Protein AF-A0A7X9DK32-F1 (afdb_monomer_lite)

Radius of gyration: 22.19 Å; chains: 1; bounding box: 48×18×59 Å

Organism: NCBI:txid2053526

InterPro domains:
  IPR001387 Cro/C1-type, helix-turn-helix domain [PF01381] (3-44)
  IPR001387 Cro/C1-type, helix-turn-helix domain [PS50943] (2-50)
  IPR001387 Cro/C1-type, helix-turn-helix domain [cd00093] (2-44)
  IPR010982 Lambda repressor-like, DNA-binding domain superfamily [G3DSA:1.10.260.40] (1-41)
  IPR010982 Lambda repressor-like, DNA-binding domain superfamily [SSF47413] (2-47)

Sequence (77 aa):
MRLNLSQDRFAKKIGLTGKTISAYENGRCVPPLKVLDKITATYGQPFLSAGVEDKDNLTRKLNLIKQYVCDLEKIIS

Structure (mmCIF, N/CA/C/O backbone):
data_AF-A0A7X9DK32-F1
#
_entry.id   AF-A0A7X9DK32-F1
#
loop_
_atom_site.group_PDB
_atom_site.id
_atom_site.type_symbol
_atom_site.label_atom_id
_atom_site.label_alt_id
_atom_site.label_comp_id
_atom_site.label_asym_id
_atom_site.label_entity_id
_atom_site.label_seq_id
_atom_site.pdbx_PDB_ins_code
_atom_site.Cartn_x
_atom_site.Cartn_y
_atom_site.Cartn_z
_atom_site.occupancy
_atom_site.B_iso_or_equiv
_atom_site.auth_seq_id
_atom_site.auth_comp_id
_atom_site.auth_asym_id
_atom_site.auth_atom_id
_atom_site.pdbx_PDB_model_num
ATOM 1 N N . MET A 1 1 ? 10.571 11.910 -5.157 1.00 51.75 1 MET A N 1
ATOM 2 C CA . MET A 1 1 ? 10.677 10.718 -4.281 1.00 51.75 1 MET A CA 1
ATOM 3 C C . MET A 1 1 ? 12.011 10.757 -3.533 1.00 51.75 1 MET A C 1
ATOM 5 O O . MET A 1 1 ? 13.006 11.086 -4.156 1.00 51.75 1 MET A O 1
ATOM 9 N N . ARG A 1 2 ? 12.031 10.487 -2.215 1.00 47.94 2 ARG A N 1
ATOM 10 C CA . ARG A 1 2 ? 13.184 10.672 -1.291 1.00 47.94 2 ARG A CA 1
ATOM 11 C C . ARG A 1 2 ? 14.178 9.495 -1.204 1.00 47.94 2 ARG A C 1
ATOM 13 O O . ARG A 1 2 ? 15.110 9.556 -0.413 1.00 47.94 2 ARG A O 1
ATOM 20 N N . LEU A 1 3 ? 14.014 8.441 -2.004 1.00 55.16 3 LEU A N 1
ATOM 21 C CA . LEU A 1 3 ? 15.069 7.439 -2.188 1.00 55.16 3 LEU A CA 1
ATOM 22 C C . LEU A 1 3 ? 15.863 7.851 -3.423 1.00 55.16 3 LEU A C 1
ATOM 24 O O . LEU A 1 3 ? 15.264 8.038 -4.476 1.00 55.16 3 LEU A O 1
ATOM 28 N N . ASN A 1 4 ? 17.180 7.984 -3.303 1.00 56.62 4 ASN A N 1
ATOM 29 C CA . ASN A 1 4 ? 18.109 8.403 -4.362 1.00 56.62 4 ASN A CA 1
ATOM 30 C C . ASN A 1 4 ? 18.256 7.349 -5.496 1.00 56.62 4 ASN A C 1
ATOM 32 O O . ASN A 1 4 ? 19.348 7.068 -5.985 1.00 56.62 4 ASN A O 1
ATOM 36 N N . LEU A 1 5 ? 17.162 6.683 -5.869 1.00 64.88 5 LEU A N 1
ATOM 37 C CA . LEU A 1 5 ? 17.072 5.697 -6.935 1.00 64.88 5 LEU A CA 1
ATOM 38 C C . LEU A 1 5 ? 16.571 6.409 -8.190 1.00 64.88 5 LEU A C 1
ATOM 40 O O . LEU A 1 5 ? 15.510 7.030 -8.168 1.00 64.88 5 LEU A O 1
ATOM 44 N N . SER A 1 6 ? 17.307 6.294 -9.296 1.00 81.81 6 SER A N 1
ATOM 45 C CA . SER A 1 6 ? 16.781 6.722 -10.591 1.00 81.81 6 SER A CA 1
ATOM 46 C C . SER A 1 6 ? 15.512 5.932 -10.931 1.00 81.81 6 SER A C 1
ATOM 48 O O . SER A 1 6 ? 15.391 4.757 -10.560 1.00 81.81 6 SER A O 1
ATOM 50 N N . GLN A 1 7 ? 14.585 6.556 -11.666 1.00 77.56 7 GLN A N 1
ATOM 51 C CA . GLN A 1 7 ? 13.352 5.911 -12.139 1.00 77.56 7 GLN A CA 1
ATOM 52 C C . GLN A 1 7 ? 13.648 4.567 -12.816 1.00 77.56 7 GLN A C 1
ATOM 54 O O . GLN A 1 7 ? 12.953 3.591 -12.563 1.00 77.56 7 GLN A O 1
ATOM 59 N N . ASP A 1 8 ? 14.728 4.480 -13.599 1.00 82.31 8 ASP A N 1
ATOM 60 C CA . ASP A 1 8 ? 15.157 3.241 -14.252 1.00 82.31 8 ASP A CA 1
ATOM 61 C C . ASP A 1 8 ? 15.587 2.151 -13.272 1.00 82.31 8 ASP A C 1
ATOM 63 O O . ASP A 1 8 ? 15.261 0.978 -13.459 1.00 82.31 8 ASP A O 1
ATOM 67 N N . ARG A 1 9 ? 16.326 2.511 -12.217 1.00 83.44 9 ARG A N 1
ATOM 68 C CA . ARG A 1 9 ? 16.762 1.547 -11.203 1.00 83.44 9 ARG A CA 1
ATOM 69 C C . ARG A 1 9 ? 15.564 1.026 -10.416 1.00 83.44 9 ARG A C 1
ATOM 71 O O . ARG A 1 9 ? 15.481 -0.175 -10.161 1.00 83.44 9 ARG A O 1
ATOM 78 N N . PHE A 1 10 ? 14.636 1.912 -10.062 1.00 84.50 10 PHE A N 1
ATOM 79 C CA . PHE A 1 10 ? 13.404 1.521 -9.389 1.00 84.50 10 PHE A CA 1
ATOM 80 C C . PHE A 1 10 ? 12.522 0.645 -10.285 1.00 84.50 10 PHE A C 1
ATOM 82 O O . PHE A 1 10 ? 12.113 -0.440 -9.874 1.00 84.50 10 PHE A O 1
ATOM 89 N N . ALA A 1 11 ? 12.301 1.063 -11.530 1.00 86.81 11 ALA A N 1
ATOM 90 C CA . ALA A 1 11 ? 11.498 0.325 -12.490 1.00 86.81 11 ALA A CA 1
ATOM 91 C C . ALA A 1 11 ? 12.036 -1.097 -12.689 1.00 86.81 11 ALA A C 1
ATOM 93 O O . ALA A 1 11 ? 11.281 -2.057 -12.541 1.00 86.81 11 ALA A O 1
ATOM 94 N N . LYS A 1 12 ? 13.353 -1.248 -12.896 1.00 87.38 12 LYS A N 1
ATOM 95 C CA . LYS A 1 12 ? 14.005 -2.563 -13.009 1.00 87.38 12 LYS A CA 1
ATOM 96 C C . LYS A 1 12 ? 13.759 -3.441 -11.784 1.00 87.38 12 LYS A C 1
ATOM 98 O O . LYS A 1 12 ? 13.465 -4.621 -11.944 1.00 87.38 12 LYS A O 1
ATOM 103 N N . LYS A 1 13 ? 13.822 -2.876 -10.573 1.00 85.19 13 LYS A N 1
ATOM 104 C CA . LYS A 1 13 ? 13.605 -3.618 -9.320 1.00 85.19 13 LYS A CA 1
ATOM 105 C C . LYS A 1 13 ? 12.195 -4.210 -9.214 1.00 85.19 13 LYS A C 1
ATOM 107 O O . LYS A 1 13 ? 12.045 -5.287 -8.649 1.00 85.19 13 LYS A O 1
ATOM 112 N N . ILE A 1 14 ? 11.181 -3.549 -9.776 1.00 87.25 14 ILE A N 1
ATOM 113 C CA . ILE A 1 14 ? 9.790 -4.038 -9.764 1.00 87.25 14 ILE A CA 1
ATOM 114 C C . ILE A 1 14 ? 9.335 -4.677 -11.090 1.00 87.25 14 ILE A C 1
ATOM 116 O O . ILE A 1 14 ? 8.159 -5.027 -11.240 1.00 87.25 14 ILE A O 1
ATOM 120 N N . GLY A 1 15 ? 10.264 -4.867 -12.035 1.00 87.19 15 GLY A N 1
ATOM 121 C CA . GLY A 1 15 ? 10.016 -5.496 -13.336 1.00 87.19 15 GLY A CA 1
ATOM 122 C C . GLY A 1 15 ? 9.273 -4.608 -14.340 1.00 87.19 15 GLY A C 1
ATOM 123 O O . GLY A 1 15 ? 8.535 -5.120 -15.175 1.00 87.19 15 GLY A O 1
ATOM 124 N N . LEU A 1 16 ? 9.425 -3.286 -14.242 1.00 89.38 16 LEU A N 1
ATOM 125 C CA . LEU A 1 16 ? 8.846 -2.291 -15.148 1.00 89.38 16 LEU A CA 1
ATOM 126 C C . LEU A 1 16 ? 9.936 -1.513 -15.899 1.00 89.38 16 LEU A C 1
ATOM 128 O O . LEU A 1 16 ? 11.127 -1.609 -15.603 1.00 89.38 16 LEU A O 1
ATOM 132 N N . THR A 1 17 ? 9.516 -0.694 -16.865 1.00 88.81 17 THR A N 1
ATOM 133 C CA . THR A 1 17 ? 10.407 0.247 -17.560 1.00 88.81 17 THR A CA 1
ATOM 134 C C . THR A 1 17 ? 10.387 1.621 -16.890 1.00 88.81 17 THR A C 1
ATOM 136 O O . THR A 1 17 ? 9.371 2.014 -16.309 1.00 88.81 17 THR A O 1
ATOM 139 N N . GLY A 1 18 ? 11.475 2.391 -17.005 1.00 87.19 18 GLY A N 1
ATOM 140 C CA . GLY A 1 18 ? 11.514 3.770 -16.502 1.00 87.19 18 GLY A CA 1
ATOM 141 C C . GLY A 1 18 ? 10.426 4.654 -17.118 1.00 87.19 18 GLY A C 1
ATOM 142 O O . GLY A 1 18 ? 9.819 5.463 -16.421 1.00 87.19 18 GLY A O 1
ATOM 143 N N . LYS A 1 19 ? 10.074 4.419 -18.391 1.00 88.62 19 LYS A N 1
ATOM 144 C CA . LYS A 1 19 ? 8.949 5.089 -19.067 1.00 88.62 19 LYS A CA 1
ATOM 145 C C . LYS A 1 19 ? 7.613 4.820 -18.371 1.00 88.62 19 LYS A C 1
ATOM 147 O O . LYS A 1 19 ? 6.819 5.742 -18.213 1.00 88.62 19 LYS A O 1
ATOM 152 N N . THR A 1 20 ? 7.376 3.582 -17.935 1.00 88.12 20 THR A N 1
ATOM 153 C CA . THR A 1 20 ? 6.162 3.200 -17.198 1.00 88.12 20 THR A CA 1
ATOM 154 C C . THR A 1 20 ? 6.071 3.937 -15.860 1.00 88.12 20 THR A C 1
ATOM 156 O O . THR A 1 20 ? 5.025 4.492 -15.544 1.00 88.12 20 THR A O 1
ATOM 159 N N . ILE A 1 21 ? 7.174 4.022 -15.109 1.00 88.56 21 ILE A N 1
ATOM 160 C CA . ILE A 1 21 ? 7.233 4.797 -13.857 1.00 88.56 21 ILE A CA 1
ATOM 161 C C . ILE A 1 21 ? 7.006 6.287 -14.110 1.00 88.56 21 ILE A C 1
ATOM 163 O O . ILE A 1 21 ? 6.176 6.904 -13.449 1.00 88.56 21 ILE A O 1
ATOM 167 N N . SER A 1 22 ? 7.671 6.849 -15.120 1.00 88.00 22 SER A N 1
ATOM 168 C CA . SER A 1 22 ? 7.482 8.243 -15.528 1.00 88.00 22 SER A CA 1
ATOM 169 C C . SER A 1 22 ? 6.030 8.540 -15.923 1.00 88.00 22 SER A C 1
ATOM 171 O O . SER A 1 22 ? 5.527 9.632 -15.665 1.00 88.00 22 SER A O 1
ATOM 173 N N . ALA A 1 23 ? 5.322 7.596 -16.548 1.00 87.62 23 ALA A N 1
ATOM 174 C CA . ALA A 1 23 ? 3.907 7.763 -16.866 1.00 87.62 23 ALA A CA 1
ATOM 175 C C . ALA A 1 23 ? 3.035 7.851 -15.603 1.00 87.62 23 ALA A C 1
ATOM 177 O O . ALA A 1 23 ? 2.139 8.693 -15.567 1.00 87.62 23 ALA A O 1
ATOM 178 N N . TYR A 1 24 ? 3.325 7.047 -14.575 1.00 89.06 24 TYR A N 1
ATOM 179 C CA . TYR A 1 24 ? 2.627 7.110 -13.287 1.00 89.06 24 TYR A CA 1
ATOM 180 C C . TYR A 1 24 ? 2.903 8.420 -12.545 1.00 89.06 24 TYR A C 1
ATOM 182 O O . TYR A 1 24 ? 1.972 9.073 -12.086 1.00 89.06 24 TYR A O 1
ATOM 190 N N . GLU A 1 25 ? 4.166 8.843 -12.469 1.00 81.25 25 GLU A N 1
ATOM 191 C CA . GLU A 1 25 ? 4.558 10.060 -11.743 1.00 81.25 25 GLU A CA 1
ATOM 192 C C . GLU A 1 25 ? 3.991 11.342 -12.363 1.00 81.25 25 GLU A C 1
ATOM 194 O O . GLU A 1 25 ? 3.663 12.279 -11.645 1.00 81.25 25 GLU A O 1
ATOM 199 N N . ASN A 1 26 ? 3.844 11.373 -13.689 1.00 87.12 26 ASN A N 1
ATOM 200 C CA . ASN A 1 26 ? 3.277 12.513 -14.411 1.00 87.12 26 ASN A CA 1
ATOM 201 C C . ASN A 1 26 ? 1.750 12.421 -14.586 1.00 87.12 26 ASN A C 1
ATOM 203 O O . ASN A 1 26 ? 1.184 13.179 -15.369 1.00 87.12 26 ASN A O 1
ATOM 207 N N . GLY A 1 27 ? 1.084 11.454 -13.943 1.00 84.69 27 GLY A N 1
ATOM 208 C CA . GLY A 1 27 ? -0.372 11.288 -14.022 1.00 84.69 27 GLY A CA 1
ATOM 209 C C . GLY A 1 27 ? -0.903 10.885 -15.403 1.00 84.69 27 GLY A C 1
ATOM 210 O O . GLY A 1 27 ? -2.102 10.959 -15.647 1.00 84.69 27 GLY A O 1
ATOM 211 N N . ARG A 1 28 ? -0.034 10.441 -16.320 1.00 88.50 28 ARG A N 1
ATOM 212 C CA . ARG A 1 28 ? -0.425 10.002 -17.673 1.00 88.50 28 ARG A CA 1
ATOM 213 C C . ARG A 1 28 ? -1.064 8.616 -17.679 1.00 88.50 28 ARG A C 1
ATOM 215 O O . ARG A 1 28 ? -1.736 8.254 -18.637 1.00 88.50 28 ARG A O 1
ATOM 222 N N . CYS A 1 29 ? -0.813 7.821 -16.643 1.00 88.19 29 CYS A N 1
ATOM 223 C CA . CYS A 1 29 ? -1.376 6.490 -16.471 1.00 88.19 29 CYS A CA 1
ATOM 224 C C . CYS A 1 29 ? -1.574 6.208 -14.979 1.00 88.19 29 CYS A C 1
ATOM 226 O O . CYS A 1 29 ? -0.766 6.641 -14.159 1.00 88.19 29 CYS A O 1
ATOM 228 N N . VAL A 1 30 ? -2.623 5.464 -14.630 1.00 86.12 30 VAL A N 1
ATOM 229 C CA . VAL A 1 30 ? -2.867 5.021 -13.252 1.00 86.12 30 VAL A CA 1
ATOM 230 C C . VAL A 1 30 ? -2.254 3.628 -13.066 1.00 86.12 30 VAL A C 1
ATOM 232 O O . VAL A 1 30 ? -2.580 2.721 -13.837 1.00 86.12 30 VAL A O 1
ATOM 235 N N . PRO A 1 31 ? -1.368 3.419 -12.074 1.00 86.56 31 PRO A N 1
ATOM 236 C CA . PRO A 1 31 ? -0.801 2.103 -11.809 1.00 86.56 31 PRO A CA 1
ATOM 237 C C . PRO A 1 31 ? -1.880 1.126 -11.308 1.00 86.56 31 PRO A C 1
ATOM 239 O O . PRO A 1 31 ? -2.672 1.480 -10.434 1.00 86.56 31 PRO A O 1
ATOM 242 N N . PRO A 1 32 ? -1.911 -0.125 -11.801 1.00 87.56 32 PRO A N 1
ATOM 243 C CA . PRO A 1 32 ? -2.829 -1.142 -11.292 1.00 87.56 32 PRO A CA 1
ATOM 244 C C . PRO A 1 32 ? -2.447 -1.576 -9.868 1.00 87.56 32 PRO A C 1
ATOM 246 O O . PRO A 1 32 ? -1.278 -1.505 -9.489 1.00 87.56 32 PRO A O 1
ATOM 249 N N . LEU A 1 33 ? -3.404 -2.123 -9.105 1.00 82.50 33 LEU A N 1
ATOM 250 C CA . LEU A 1 33 ? -3.202 -2.554 -7.707 1.00 82.50 33 LEU A CA 1
ATOM 251 C C . LEU A 1 33 ? -1.964 -3.446 -7.517 1.00 82.50 33 LEU A C 1
ATOM 253 O O . LEU A 1 33 ? -1.131 -3.175 -6.663 1.00 82.50 33 LEU A O 1
ATOM 257 N N . LYS A 1 34 ? -1.749 -4.424 -8.405 1.00 82.69 34 LYS A N 1
ATOM 258 C CA . LYS A 1 34 ? -0.563 -5.304 -8.362 1.00 82.69 34 LYS A CA 1
ATOM 259 C C . LYS A 1 34 ? 0.769 -4.549 -8.448 1.00 82.69 34 LYS A C 1
ATOM 261 O O . LYS A 1 34 ? 1.791 -5.020 -7.957 1.00 82.69 34 LYS A O 1
ATOM 266 N N . VAL A 1 35 ? 0.795 -3.416 -9.148 1.00 86.62 35 VAL A N 1
ATOM 267 C CA . VAL A 1 35 ? 1.986 -2.563 -9.263 1.00 86.62 35 VAL A CA 1
ATOM 268 C C . VAL A 1 35 ? 2.136 -1.701 -8.016 1.00 86.62 35 VAL A C 1
ATOM 270 O O . VAL A 1 35 ? 3.255 -1.525 -7.544 1.00 86.62 35 VAL A O 1
ATOM 273 N N . LEU A 1 36 ? 1.030 -1.230 -7.448 1.00 83.94 36 LEU A N 1
ATOM 274 C CA . LEU A 1 36 ? 1.008 -0.508 -6.177 1.00 83.94 36 LEU A CA 1
ATOM 275 C C . LEU A 1 36 ? 1.535 -1.375 -5.025 1.00 83.94 36 LEU A C 1
ATOM 277 O O . LEU A 1 36 ? 2.389 -0.917 -4.265 1.00 83.94 36 LEU A O 1
ATOM 281 N N . ASP A 1 37 ? 1.154 -2.651 -4.969 1.00 82.19 37 ASP A N 1
ATOM 282 C CA . ASP A 1 37 ? 1.694 -3.621 -4.004 1.00 82.19 37 ASP A CA 1
ATOM 283 C C . ASP A 1 37 ? 3.217 -3.771 -4.143 1.00 82.19 37 ASP A C 1
ATOM 285 O O . ASP A 1 37 ? 3.959 -3.746 -3.162 1.00 82.19 37 ASP A O 1
ATOM 289 N N . LYS A 1 38 ? 3.725 -3.852 -5.380 1.00 83.75 38 LYS A N 1
ATOM 290 C CA . LYS A 1 38 ? 5.172 -3.927 -5.647 1.00 83.75 38 LYS A CA 1
ATOM 291 C C . LYS A 1 38 ? 5.913 -2.648 -5.265 1.00 83.75 38 LYS A C 1
ATOM 293 O O . LYS A 1 38 ? 7.025 -2.719 -4.736 1.00 83.75 38 LYS A O 1
ATOM 298 N N . ILE A 1 39 ? 5.325 -1.484 -5.551 1.00 83.69 39 ILE A N 1
ATOM 299 C CA . ILE A 1 39 ? 5.888 -0.182 -5.173 1.00 83.69 39 ILE A CA 1
ATOM 300 C C . ILE A 1 39 ? 6.026 -0.134 -3.650 1.00 83.69 39 ILE A C 1
ATOM 302 O O . ILE A 1 39 ? 7.100 0.147 -3.126 1.00 83.69 39 ILE A O 1
ATOM 306 N N . THR A 1 40 ? 4.975 -0.494 -2.930 1.00 80.62 40 THR A N 1
ATOM 307 C CA . THR A 1 40 ? 4.923 -0.370 -1.471 1.00 80.62 40 THR A CA 1
ATOM 308 C C . THR A 1 40 ? 5.747 -1.401 -0.727 1.00 80.62 40 THR A C 1
ATOM 310 O O . THR A 1 40 ? 6.451 -1.033 0.214 1.00 80.62 40 THR A O 1
ATOM 313 N N . ALA A 1 41 ? 5.828 -2.630 -1.235 1.00 79.81 41 ALA A N 1
ATOM 314 C CA . ALA A 1 41 ? 6.816 -3.608 -0.785 1.00 79.81 41 ALA A CA 1
ATOM 315 C C . ALA A 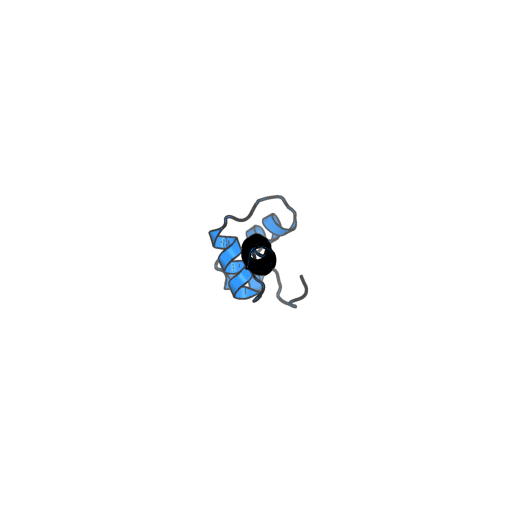1 41 ? 8.264 -3.111 -0.968 1.00 79.81 41 ALA A C 1
ATOM 317 O O . ALA A 1 41 ? 9.138 -3.412 -0.160 1.00 79.81 41 ALA A O 1
ATOM 318 N N . THR A 1 42 ? 8.535 -2.326 -2.017 1.00 78.94 42 THR A N 1
ATOM 319 C CA . THR A 1 42 ? 9.891 -1.838 -2.317 1.00 78.94 42 THR A CA 1
ATOM 320 C C . THR A 1 42 ? 10.287 -0.608 -1.502 1.00 78.94 42 THR A C 1
ATOM 322 O O . THR A 1 42 ? 11.463 -0.466 -1.159 1.00 78.94 42 THR A O 1
ATOM 325 N N . TYR A 1 43 ? 9.333 0.279 -1.210 1.00 73.62 43 TYR A N 1
ATOM 326 C CA . TYR A 1 43 ? 9.545 1.505 -0.432 1.00 73.62 43 TYR A CA 1
ATOM 327 C C . TYR A 1 43 ? 9.268 1.332 1.071 1.00 73.62 43 TYR A C 1
ATOM 329 O O . TYR A 1 43 ? 9.532 2.255 1.837 1.00 73.62 43 TYR A O 1
ATOM 337 N N . GLY A 1 44 ? 8.753 0.174 1.502 1.00 66.94 44 GLY A N 1
ATOM 338 C CA . GLY A 1 44 ? 8.459 -0.114 2.910 1.00 66.94 44 GLY A CA 1
ATOM 339 C C . GLY A 1 44 ? 7.367 0.779 3.505 1.00 66.94 44 GLY A C 1
ATOM 340 O O . GLY A 1 44 ? 7.314 0.958 4.718 1.00 66.94 44 GLY A O 1
ATOM 341 N N . GLN A 1 45 ? 6.530 1.385 2.660 1.00 65.69 45 GLN A N 1
ATOM 342 C CA . GLN A 1 45 ? 5.422 2.243 3.071 1.00 65.69 45 GLN A CA 1
ATOM 343 C C . GLN A 1 45 ? 4.119 1.615 2.587 1.00 65.69 45 GLN A C 1
ATOM 345 O O . GLN A 1 45 ? 4.008 1.392 1.382 1.00 65.69 45 GLN A O 1
ATOM 350 N N . PRO A 1 46 ? 3.150 1.319 3.472 1.00 59.19 46 PRO A N 1
ATOM 351 C CA . PRO A 1 46 ? 1.870 0.741 3.076 1.00 59.19 46 PRO A CA 1
ATOM 352 C C . PRO A 1 46 ? 1.141 1.645 2.075 1.00 59.19 46 PRO A C 1
ATOM 354 O O . PRO A 1 46 ? 1.014 2.845 2.305 1.00 59.19 46 PRO A O 1
ATOM 357 N N . PHE A 1 47 ? 0.643 1.075 0.972 1.00 62.94 47 PHE A N 1
ATOM 358 C CA . PHE A 1 47 ? -0.138 1.834 -0.021 1.00 62.94 47 PHE A CA 1
ATOM 359 C C . PHE A 1 47 ? -1.504 2.232 0.536 1.00 62.94 47 PHE A C 1
ATOM 361 O O . PHE A 1 47 ? -2.031 3.306 0.264 1.00 62.94 47 PHE A O 1
ATOM 368 N N . LEU A 1 48 ? -2.076 1.324 1.322 1.00 57.66 48 LEU A N 1
ATOM 369 C CA . LEU A 1 48 ? -3.394 1.435 1.910 1.00 57.66 48 LEU A CA 1
ATOM 370 C C . LEU A 1 48 ? -3.235 1.771 3.390 1.00 57.66 48 LEU A C 1
ATOM 372 O O . LEU A 1 48 ? -3.103 0.882 4.224 1.00 57.66 48 LEU A O 1
ATOM 376 N N . SER A 1 49 ? -3.277 3.061 3.719 1.00 52.50 49 SER A N 1
ATOM 377 C CA . SER A 1 49 ? -3.646 3.492 5.077 1.00 52.50 49 SER A CA 1
ATOM 378 C C .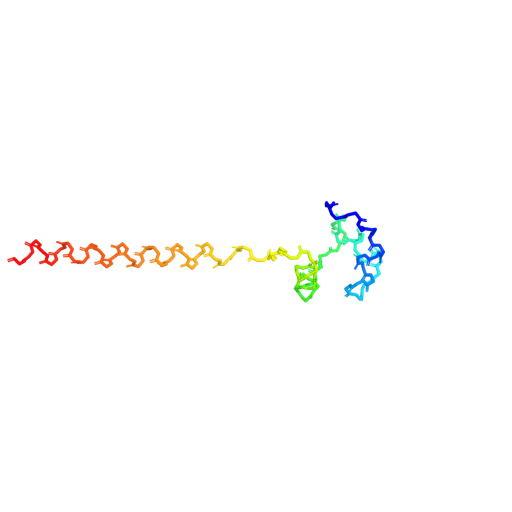 SER A 1 49 ? -5.176 3.54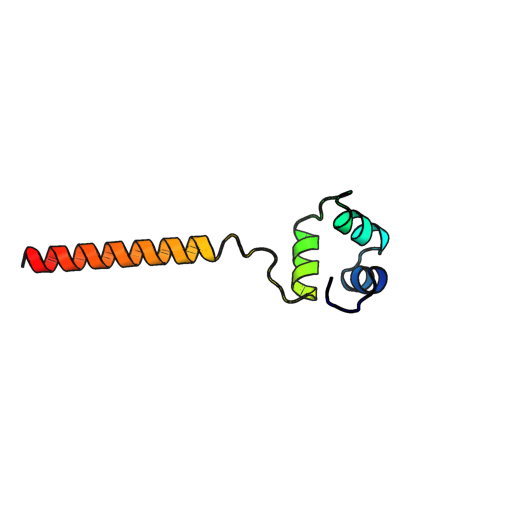3 5.256 1.00 52.50 49 SER A C 1
ATOM 380 O O . SER A 1 49 ? -5.673 3.609 6.376 1.00 52.50 49 SER A O 1
ATOM 382 N N . ALA A 1 50 ? -5.932 3.441 4.154 1.00 49.38 50 ALA A N 1
ATOM 383 C CA . ALA A 1 50 ? -7.379 3.658 4.066 1.00 49.38 50 ALA A CA 1
ATOM 384 C C . ALA A 1 50 ? -8.248 2.468 4.535 1.00 49.38 50 ALA A C 1
ATOM 386 O O . ALA A 1 50 ? -9.295 2.191 3.967 1.00 49.38 50 ALA A O 1
ATOM 387 N N . GLY A 1 51 ? -7.800 1.725 5.546 1.00 51.44 51 GLY A N 1
ATOM 388 C CA . GLY A 1 51 ? -8.589 0.635 6.138 1.00 51.44 51 GLY A CA 1
ATOM 389 C C . GLY A 1 51 ? -8.206 0.291 7.576 1.00 51.44 51 GLY A C 1
ATOM 390 O O . GLY A 1 51 ? -8.964 -0.375 8.279 1.00 51.44 51 GLY A O 1
ATOM 391 N N . VAL A 1 52 ? -7.049 0.773 8.041 1.00 55.78 52 VAL A N 1
ATOM 392 C CA . VAL A 1 52 ? -6.663 0.667 9.453 1.00 55.78 52 VAL A CA 1
ATOM 393 C C . VAL A 1 52 ? -7.433 1.696 10.284 1.00 55.78 52 VAL A C 1
ATOM 395 O O . VAL A 1 52 ? -7.965 1.338 11.332 1.00 55.78 52 VAL A O 1
ATOM 398 N N . GLU A 1 53 ? -7.610 2.925 9.778 1.00 58.19 53 GLU A N 1
ATOM 399 C CA . GLU A 1 53 ? -8.411 3.953 10.463 1.00 58.19 53 GLU A CA 1
ATOM 400 C C . GLU A 1 53 ? -9.868 3.521 10.671 1.00 58.19 53 GLU A C 1
ATOM 402 O O . GLU A 1 53 ? -10.403 3.703 11.765 1.00 58.19 53 GLU A O 1
ATOM 407 N N . ASP A 1 54 ? -10.492 2.883 9.678 1.00 65.25 54 ASP A N 1
ATOM 408 C CA . ASP A 1 54 ? -11.885 2.437 9.782 1.00 65.25 54 ASP A CA 1
ATOM 409 C C . ASP A 1 54 ? -12.058 1.295 10.786 1.00 65.25 54 ASP A C 1
ATOM 411 O O . ASP A 1 54 ? -12.998 1.301 11.588 1.00 65.25 54 ASP A O 1
ATOM 415 N N . LYS A 1 55 ? -11.130 0.330 10.798 1.00 75.50 55 LYS A N 1
ATOM 416 C CA . LYS A 1 55 ? -11.164 -0.790 11.747 1.00 75.50 55 LYS A CA 1
ATOM 417 C C . LYS A 1 55 ? -10.916 -0.320 13.179 1.00 75.50 55 LYS A C 1
ATOM 419 O O . LYS A 1 55 ? -11.618 -0.757 14.097 1.00 75.50 55 LYS A O 1
ATOM 424 N N . ASP A 1 56 ? -9.969 0.591 13.374 1.00 78.12 56 ASP A N 1
ATOM 425 C CA . ASP A 1 56 ? -9.672 1.164 14.687 1.00 78.12 56 ASP A CA 1
ATOM 426 C C . ASP A 1 56 ? -10.825 2.039 15.188 1.00 78.12 56 ASP A C 1
ATOM 428 O O . ASP A 1 56 ? -11.197 1.973 16.362 1.00 78.12 56 ASP A O 1
ATOM 432 N N . ASN A 1 57 ? -11.448 2.822 14.305 1.00 81.12 57 ASN A N 1
ATOM 433 C CA . ASN A 1 57 ? -12.626 3.629 14.621 1.00 81.12 57 ASN A CA 1
ATOM 434 C C . ASN A 1 57 ? -13.816 2.746 15.023 1.00 81.12 57 ASN A C 1
ATOM 436 O O . ASN A 1 57 ? -14.432 2.968 16.068 1.00 81.12 57 ASN A O 1
ATOM 440 N N . LEU A 1 58 ? -14.092 1.690 14.256 1.00 87.00 58 LEU A N 1
ATOM 441 C CA . LEU A 1 58 ? -15.156 0.739 14.574 1.00 87.00 58 LEU A CA 1
ATOM 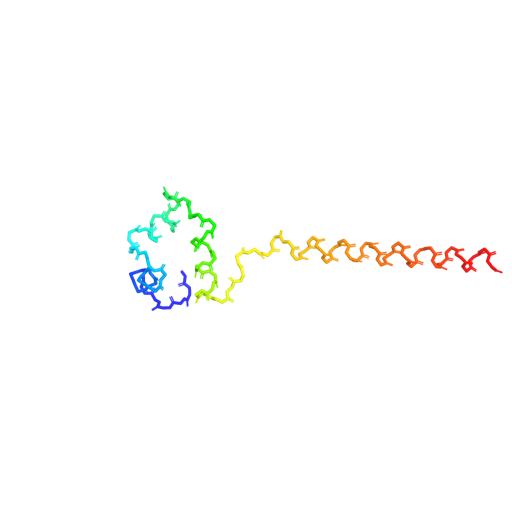442 C C . LEU A 1 58 ? -14.907 0.037 15.915 1.00 87.00 58 LEU A C 1
ATOM 444 O O . LEU A 1 58 ? -15.816 -0.071 16.738 1.00 87.00 58 LEU A O 1
ATOM 448 N N . THR A 1 59 ? -13.665 -0.376 16.170 1.00 90.94 59 THR A N 1
ATOM 449 C CA . THR A 1 59 ? -13.272 -1.019 17.433 1.00 90.94 59 THR A CA 1
ATOM 450 C C . THR A 1 59 ? -13.460 -0.077 18.623 1.00 90.94 59 THR A C 1
ATOM 452 O O . THR A 1 59 ? -14.016 -0.476 19.647 1.00 90.94 59 THR A O 1
ATOM 455 N N . ARG A 1 60 ? -13.074 1.199 18.488 1.00 91.00 60 ARG A N 1
ATOM 456 C CA . ARG A 1 60 ? -13.308 2.224 19.521 1.00 91.00 60 ARG A CA 1
ATOM 457 C C . ARG A 1 60 ? -14.795 2.424 19.797 1.00 91.00 60 ARG A C 1
ATOM 459 O O . ARG A 1 60 ? -15.192 2.430 20.960 1.00 91.00 60 ARG A O 1
ATOM 466 N N . LYS A 1 61 ? -15.619 2.537 18.750 1.00 94.38 61 LYS A N 1
ATOM 467 C CA . LYS A 1 61 ? -17.079 2.676 18.883 1.00 94.38 61 LYS A CA 1
ATOM 468 C C . LYS A 1 61 ? -17.707 1.477 19.594 1.00 94.38 61 LYS A C 1
ATOM 470 O O . LYS A 1 61 ? -18.530 1.667 20.482 1.00 94.38 61 LYS A O 1
ATOM 475 N N . LEU A 1 62 ? -17.287 0.255 19.264 1.00 96.19 62 LEU A N 1
ATOM 476 C CA . LEU A 1 62 ? -17.752 -0.959 19.946 1.00 96.19 62 LEU A CA 1
ATOM 477 C C . LEU A 1 62 ? -17.389 -0.963 21.435 1.00 96.19 62 LEU A C 1
ATOM 479 O O . LEU A 1 62 ? -18.216 -1.329 22.267 1.00 96.19 62 LEU A O 1
ATOM 483 N N . ASN A 1 63 ? -16.176 -0.532 21.783 1.00 96.25 63 ASN A N 1
ATOM 484 C CA . ASN A 1 63 ? -15.756 -0.440 23.181 1.00 96.25 63 ASN A CA 1
ATOM 485 C C . ASN A 1 63 ? -16.529 0.639 23.953 1.00 96.25 63 ASN A C 1
ATOM 487 O O . ASN A 1 63 ? -16.896 0.407 25.101 1.00 96.25 63 ASN A O 1
ATOM 491 N N . LEU A 1 64 ? -16.841 1.773 23.320 1.00 96.69 64 LEU A N 1
ATOM 492 C CA . LEU A 1 64 ? -17.708 2.802 23.904 1.00 96.69 64 LEU A CA 1
ATOM 493 C C . LEU A 1 64 ? -19.108 2.264 24.206 1.00 96.69 64 LEU A C 1
ATOM 495 O O . LEU A 1 64 ? -19.612 2.462 25.306 1.00 96.69 64 LEU A O 1
ATOM 499 N N . ILE A 1 65 ? -19.710 1.533 23.264 1.00 97.50 65 ILE A N 1
ATOM 500 C CA . ILE A 1 65 ? -21.030 0.921 23.471 1.00 97.50 65 ILE A CA 1
ATOM 501 C C . ILE A 1 65 ? -20.990 -0.062 24.645 1.00 97.50 65 ILE A C 1
ATOM 503 O O . ILE A 1 65 ? -21.872 -0.019 25.499 1.00 97.50 65 ILE A O 1
ATOM 507 N N . LYS A 1 66 ? -19.953 -0.907 24.733 1.00 96.88 66 LYS A N 1
ATOM 508 C CA . LYS A 1 66 ? -19.772 -1.815 25.879 1.00 96.88 66 LYS A CA 1
ATOM 509 C C . LYS A 1 66 ? -19.697 -1.061 27.204 1.00 96.88 66 LYS A C 1
ATOM 511 O O . LYS A 1 66 ? -20.304 -1.496 28.177 1.00 96.88 66 LYS A O 1
ATOM 516 N N . GLN A 1 67 ? -18.979 0.061 27.232 1.00 96.56 67 GLN A N 1
ATOM 517 C CA . GLN A 1 67 ? -18.862 0.878 28.434 1.00 96.56 67 GLN A CA 1
ATOM 518 C C . GLN A 1 67 ? -20.216 1.467 28.842 1.00 96.56 67 GLN A C 1
ATOM 520 O O . GLN A 1 67 ? -20.605 1.333 29.996 1.00 96.56 67 GLN A O 1
ATOM 525 N N . TYR A 1 68 ? -20.970 2.031 27.894 1.00 96.94 68 TYR A N 1
ATOM 526 C CA . TYR A 1 68 ? -22.295 2.586 28.177 1.00 96.94 68 TYR A CA 1
ATOM 527 C C . TYR A 1 68 ? -23.278 1.542 28.695 1.00 96.94 68 TYR A C 1
ATOM 529 O O . TYR A 1 68 ? -24.023 1.828 29.625 1.00 96.94 68 TYR A O 1
ATOM 537 N N . VAL A 1 69 ? -23.266 0.328 28.139 1.00 96.75 69 VAL A N 1
ATOM 538 C CA . VAL A 1 69 ? -24.100 -0.769 28.651 1.00 96.75 69 VAL A CA 1
ATOM 539 C C . VAL A 1 69 ? -23.718 -1.107 30.092 1.00 96.75 69 VAL A C 1
ATOM 541 O O . VAL A 1 69 ? -24.597 -1.172 30.944 1.00 96.75 69 VAL A O 1
ATOM 544 N N . CYS A 1 70 ? -22.422 -1.229 30.390 1.00 95.19 70 CYS A N 1
ATOM 545 C CA . CYS A 1 70 ? -21.945 -1.517 31.744 1.00 95.19 70 CYS A CA 1
ATOM 546 C C . CYS A 1 70 ? -22.319 -0.412 32.746 1.00 95.19 70 CYS A C 1
ATOM 548 O O . CYS A 1 70 ? -22.654 -0.687 33.897 1.00 95.19 70 CYS A O 1
ATOM 550 N N . ASP A 1 71 ? -22.283 0.849 32.322 1.00 96.00 71 ASP A N 1
ATOM 551 C CA . ASP A 1 71 ? -22.660 1.969 33.182 1.00 96.00 71 ASP A CA 1
ATOM 552 C C . ASP A 1 71 ? -24.176 2.013 33.426 1.00 96.00 71 ASP A C 1
ATOM 554 O O . ASP A 1 71 ? -24.600 2.289 34.546 1.00 96.00 71 ASP A O 1
ATOM 558 N N . LEU A 1 72 ? -24.995 1.659 32.430 1.00 95.81 72 LEU A N 1
ATOM 559 C CA . LEU A 1 72 ? -26.440 1.495 32.610 1.00 95.81 72 LEU A CA 1
ATOM 560 C C . LEU A 1 72 ? -26.772 0.337 33.561 1.00 95.81 72 LEU A C 1
ATOM 562 O O . LEU A 1 72 ? -27.626 0.494 34.429 1.00 95.81 72 LEU A O 1
ATOM 566 N N . GLU A 1 73 ? -26.074 -0.796 33.453 1.00 94.50 73 GLU A N 1
ATOM 567 C CA . GLU A 1 73 ? -26.244 -1.940 34.364 1.00 94.50 73 GLU A CA 1
ATOM 568 C C . GLU A 1 73 ? -25.973 -1.561 35.827 1.00 94.50 73 GLU A C 1
ATOM 570 O O . GLU A 1 73 ? -26.700 -1.999 36.719 1.00 94.50 73 GLU A O 1
ATOM 575 N N . LYS A 1 74 ? -24.977 -0.700 36.080 1.00 93.38 74 LYS A N 1
ATOM 576 C CA . LYS A 1 74 ? -24.663 -0.184 37.425 1.00 93.38 74 LYS A CA 1
ATOM 577 C C . LYS A 1 74 ? -25.697 0.795 37.972 1.00 93.38 74 LYS A C 1
ATOM 579 O O . LYS A 1 74 ? -25.749 0.979 39.177 1.00 93.38 74 LYS A O 1
ATOM 584 N N . ILE A 1 75 ? -26.448 1.475 37.107 1.00 94.19 75 ILE A N 1
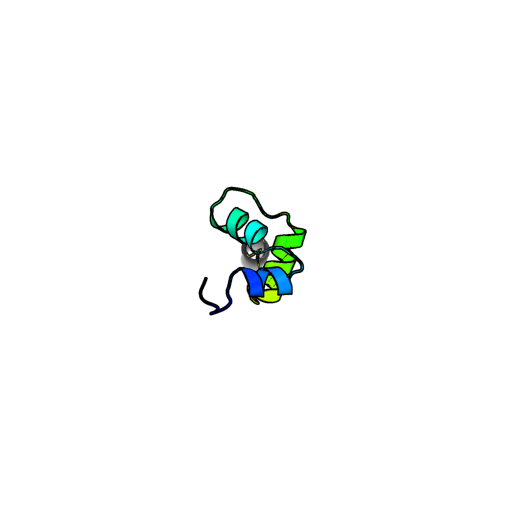ATOM 585 C CA . ILE A 1 75 ? -27.518 2.395 37.525 1.00 94.19 75 ILE A CA 1
ATOM 586 C C . ILE A 1 75 ? -28.788 1.612 37.880 1.00 94.19 75 ILE A C 1
ATOM 588 O O . ILE A 1 75 ? -29.584 2.065 38.699 1.00 94.19 75 ILE A O 1
ATOM 592 N N . ILE A 1 76 ? -28.991 0.462 37.233 1.00 89.00 76 ILE A N 1
ATOM 593 C CA . ILE A 1 76 ? -30.172 -0.393 37.412 1.00 89.00 76 ILE A CA 1
ATOM 594 C C . ILE A 1 76 ? -29.982 -1.405 38.563 1.00 89.00 76 ILE A C 1
ATOM 596 O O . ILE A 1 76 ? -30.979 -1.901 39.087 1.00 89.00 76 ILE A O 1
ATOM 600 N N . SER A 1 77 ? -28.735 -1.703 38.955 1.00 68.38 77 SER A N 1
ATOM 601 C CA . SER A 1 77 ? -28.387 -2.549 40.115 1.00 68.38 77 SER A CA 1
ATOM 602 C C . SER A 1 77 ? -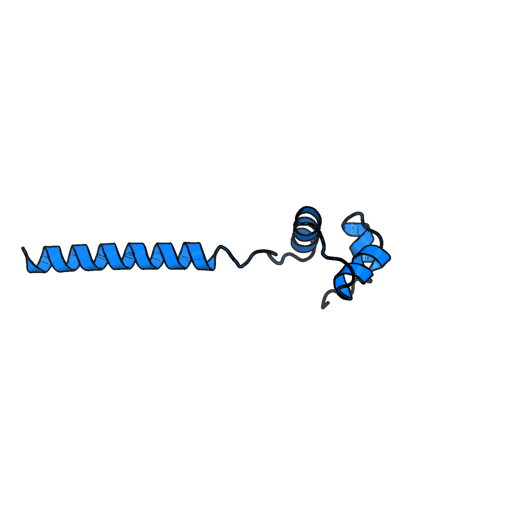28.286 -1.745 41.407 1.00 68.38 77 SER A C 1
ATOM 604 O O . SER A 1 77 ? -28.688 -2.291 42.457 1.00 68.38 77 SER A O 1
#

Secondary structure (DSSP, 8-state):
--S---HHHHHHHHT--HHHHHHHHTTSSPPPHHHHHHHHHHHTS-S--TTHHHHHHHHHHHHHHHHHHHHHHHHH-

Foldseek 3Di:
DPDPAQLQRLQVQLVHHSVVSVCCVVVVDPDDPSSLVSSCVVVVHDSDPPPVVVVVVVVVVVVVVVVVVVVVVVVVD

pLDDT: mean 81.13, std 13.59, range [47.94, 97.5]